Protein AF-A0A3A3Z645-F1 (afdb_monomer_lite)

Structure (mmCIF, N/CA/C/O backbone):
data_AF-A0A3A3Z645-F1
#
_entry.id   AF-A0A3A3Z645-F1
#
loop_
_atom_site.group_PDB
_atom_site.id
_atom_site.type_symbol
_atom_site.label_atom_id
_atom_site.label_alt_id
_atom_site.label_comp_id
_atom_site.label_asym_id
_atom_site.label_entity_id
_atom_site.label_seq_id
_atom_site.pdbx_PDB_ins_code
_atom_site.Cartn_x
_atom_site.Cartn_y
_atom_site.Cartn_z
_atom_site.occupancy
_atom_site.B_iso_or_equiv
_atom_site.auth_seq_id
_atom_site.auth_comp_id
_atom_site.auth_asym_id
_atom_site.auth_atom_id
_atom_site.pdbx_PDB_model_num
ATOM 1 N N . MET A 1 1 ? 12.099 -6.074 -7.396 1.00 83.44 1 MET A N 1
ATOM 2 C CA . MET A 1 1 ? 12.336 -5.710 -5.967 1.00 83.44 1 MET A CA 1
ATOM 3 C C . MET A 1 1 ? 10.998 -5.541 -5.236 1.00 83.44 1 MET A C 1
ATOM 5 O O . MET A 1 1 ? 9.995 -5.351 -5.915 1.00 83.44 1 MET A O 1
ATOM 9 N N . VAL A 1 2 ? 10.942 -5.633 -3.894 1.00 89.81 2 VAL A N 1
ATOM 10 C CA . VAL A 1 2 ? 9.712 -5.438 -3.087 1.00 89.81 2 VAL A CA 1
ATOM 11 C C . VAL A 1 2 ? 10.025 -4.686 -1.788 1.00 89.81 2 VAL A C 1
ATOM 13 O O . VAL A 1 2 ? 11.000 -5.014 -1.120 1.00 89.81 2 VAL A O 1
ATOM 16 N N . GLN A 1 3 ? 9.183 -3.725 -1.402 1.00 93.06 3 GLN A N 1
ATOM 17 C CA . GLN A 1 3 ? 9.311 -2.920 -0.184 1.00 93.06 3 GLN A CA 1
ATOM 18 C C . GLN A 1 3 ? 7.967 -2.827 0.551 1.00 93.06 3 GLN A C 1
ATOM 20 O O . GLN A 1 3 ? 6.920 -2.678 -0.075 1.00 93.06 3 GLN A O 1
ATOM 25 N N . ARG A 1 4 ? 7.988 -2.885 1.888 1.00 94.38 4 ARG A N 1
ATOM 26 C CA . ARG A 1 4 ? 6.831 -2.546 2.732 1.00 94.38 4 ARG A CA 1
ATOM 27 C C . ARG A 1 4 ? 6.885 -1.067 3.095 1.00 94.38 4 ARG A C 1
ATOM 29 O O . ARG A 1 4 ? 7.939 -0.574 3.480 1.00 94.38 4 ARG A O 1
ATOM 36 N N . VAL A 1 5 ? 5.754 -0.386 2.994 1.00 93.94 5 VAL A N 1
ATOM 37 C CA . VAL A 1 5 ? 5.620 1.052 3.224 1.00 93.94 5 VAL A CA 1
ATOM 38 C C . VAL A 1 5 ? 4.573 1.268 4.314 1.00 93.94 5 VAL A C 1
ATOM 40 O O . VAL A 1 5 ? 3.489 0.692 4.245 1.00 93.94 5 VAL A O 1
ATOM 43 N N . GLY A 1 6 ? 4.892 2.079 5.327 1.00 93.56 6 GLY A N 1
ATOM 44 C CA . GLY A 1 6 ? 3.977 2.378 6.441 1.00 93.56 6 GLY A CA 1
ATOM 45 C C . GLY A 1 6 ? 2.791 3.269 6.053 1.00 93.56 6 GLY A C 1
ATOM 46 O O . GLY A 1 6 ? 1.786 3.286 6.746 1.00 93.56 6 GLY A O 1
ATOM 47 N N . GLY A 1 7 ? 2.896 3.973 4.928 1.00 89.94 7 GLY A N 1
ATOM 48 C CA . GLY A 1 7 ? 1.869 4.843 4.364 1.00 89.94 7 GLY A CA 1
ATOM 49 C C . GLY A 1 7 ? 2.465 5.734 3.274 1.00 89.94 7 GLY A C 1
ATOM 50 O O . GLY A 1 7 ? 3.680 5.917 3.210 1.00 89.94 7 GLY A O 1
ATOM 51 N N . SER A 1 8 ? 1.630 6.275 2.387 1.00 89.81 8 SER A N 1
ATOM 52 C CA . SER A 1 8 ? 2.054 7.250 1.371 1.00 89.81 8 SER A CA 1
ATOM 53 C C . SER A 1 8 ? 1.113 8.454 1.371 1.00 89.81 8 SER A C 1
ATOM 55 O O . SER A 1 8 ? -0.070 8.270 1.650 1.00 89.81 8 SER A O 1
ATOM 57 N N . PRO A 1 9 ? 1.586 9.672 1.052 1.00 92.56 9 PRO A N 1
ATOM 58 C CA . PRO A 1 9 ? 0.722 10.853 0.972 1.00 92.56 9 PRO A CA 1
ATOM 59 C C . PRO A 1 9 ? -0.268 10.811 -0.199 1.00 92.56 9 PRO A C 1
ATOM 61 O O . PRO A 1 9 ? -1.187 11.619 -0.251 1.00 92.56 9 PRO A O 1
ATOM 64 N N . LYS A 1 10 ? -0.075 9.897 -1.157 1.00 92.38 10 LYS A N 1
ATOM 65 C CA . LYS A 1 10 ? -0.947 9.725 -2.321 1.00 92.38 10 LYS A CA 1
ATOM 66 C C . LYS A 1 10 ? -1.649 8.378 -2.255 1.00 92.38 10 LYS A C 1
ATOM 68 O O . LYS A 1 10 ? -1.089 7.412 -1.734 1.00 92.38 10 LYS A O 1
ATOM 73 N N . ALA A 1 11 ? -2.852 8.333 -2.812 1.00 94.38 11 ALA A N 1
ATOM 74 C CA . ALA A 1 11 ? -3.559 7.089 -3.040 1.00 94.38 11 ALA A CA 1
ATOM 75 C C . ALA A 1 11 ? -3.094 6.430 -4.349 1.00 94.38 11 ALA A C 1
ATOM 77 O O . ALA A 1 11 ? -2.694 7.118 -5.291 1.00 94.38 11 ALA A O 1
ATOM 78 N N . TYR A 1 12 ? -3.135 5.099 -4.405 1.00 93.69 12 TYR A N 1
ATOM 79 C CA . TYR A 1 12 ? -2.693 4.323 -5.569 1.00 93.69 12 TYR A CA 1
ATOM 80 C C . TYR A 1 12 ? -3.659 3.188 -5.895 1.00 93.69 12 TYR A C 1
ATOM 82 O O . TYR A 1 12 ? -4.326 2.651 -5.016 1.00 93.69 12 TYR A O 1
ATOM 90 N N . ARG A 1 13 ? -3.698 2.754 -7.156 1.00 92.94 13 ARG A N 1
ATOM 91 C CA . ARG A 1 13 ? -4.516 1.613 -7.586 1.00 92.94 13 ARG A CA 1
ATOM 92 C C . ARG A 1 13 ? -3.798 0.292 -7.299 1.00 92.94 13 ARG A C 1
ATOM 94 O O . ARG A 1 13 ? -2.690 0.073 -7.784 1.00 92.94 13 ARG A O 1
ATOM 101 N N . CYS A 1 14 ? -4.447 -0.604 -6.557 1.00 92.56 14 CYS A N 1
ATOM 102 C CA . CYS A 1 14 ? -3.951 -1.955 -6.314 1.00 92.56 14 CYS A CA 1
ATOM 103 C C . CYS A 1 14 ? -4.248 -2.872 -7.508 1.00 92.56 14 CYS A C 1
ATOM 105 O O . CYS A 1 14 ? -5.415 -3.167 -7.756 1.00 92.56 14 CYS A O 1
ATOM 107 N N . PRO A 1 15 ? -3.246 -3.429 -8.206 1.00 89.12 15 PRO A N 1
ATOM 108 C CA . PRO A 1 15 ? -3.482 -4.294 -9.366 1.00 89.12 15 PRO A CA 1
ATOM 109 C C . PRO A 1 15 ? -4.080 -5.666 -8.999 1.00 89.12 15 PRO A C 1
ATOM 111 O O . PRO A 1 15 ? -4.604 -6.358 -9.862 1.00 89.12 15 PRO A O 1
ATOM 114 N N . GLY A 1 16 ? -4.016 -6.087 -7.730 1.00 88.50 16 GLY A N 1
ATOM 115 C CA . GLY A 1 16 ? -4.551 -7.382 -7.289 1.00 88.50 16 GLY A CA 1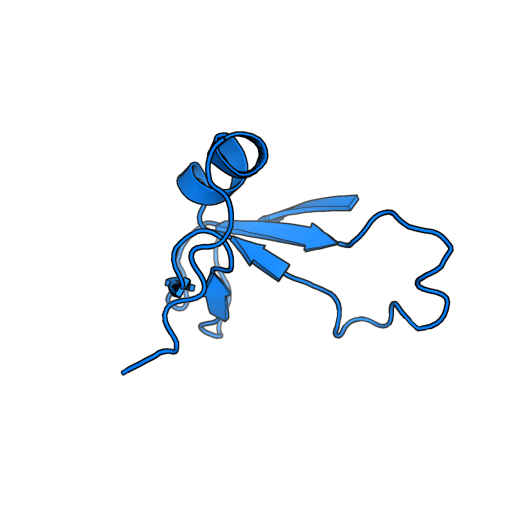
ATOM 116 C C . GLY A 1 16 ? -6.057 -7.401 -7.016 1.00 88.50 16 GLY A C 1
ATOM 117 O O . GLY A 1 16 ? -6.647 -8.477 -6.929 1.00 88.50 16 GLY A O 1
ATOM 118 N N . CYS A 1 17 ? -6.674 -6.237 -6.827 1.00 91.44 17 CYS A N 1
ATOM 119 C CA . CYS A 1 17 ? -8.112 -6.114 -6.570 1.00 91.44 17 CYS A CA 1
ATOM 120 C C . CYS A 1 17 ? -8.772 -4.951 -7.313 1.00 91.44 17 CYS A C 1
ATOM 122 O O . CYS A 1 17 ? -9.984 -4.798 -7.212 1.00 91.44 17 CYS A O 1
ATOM 124 N N . ASP A 1 18 ? -7.991 -4.145 -8.032 1.00 89.75 18 ASP A N 1
ATOM 125 C CA . ASP A 1 18 ? -8.439 -2.941 -8.723 1.00 89.75 18 ASP A CA 1
ATOM 126 C C . ASP A 1 18 ? -9.154 -1.946 -7.789 1.00 89.75 18 ASP A C 1
ATOM 128 O O . ASP A 1 18 ? -10.063 -1.228 -8.181 1.00 89.75 18 ASP A O 1
ATOM 132 N N . GLN A 1 19 ? -8.755 -1.923 -6.514 1.00 91.50 19 GLN A N 1
ATOM 133 C CA . GLN A 1 19 ? -9.247 -0.974 -5.515 1.00 91.50 19 GLN A CA 1
ATOM 134 C C . GLN A 1 19 ? -8.147 -0.009 -5.102 1.00 91.50 19 GLN A C 1
ATOM 136 O O . GLN A 1 19 ? -6.956 -0.277 -5.278 1.00 91.50 19 GLN A O 1
ATOM 141 N N . GLU A 1 20 ? -8.552 1.113 -4.523 1.00 95.25 20 GLU A N 1
ATOM 142 C CA . GLU A 1 20 ? -7.622 2.114 -4.030 1.00 95.25 20 GLU A CA 1
ATOM 143 C C . GLU A 1 20 ? -6.902 1.651 -2.749 1.00 95.25 20 GLU A C 1
ATOM 145 O O . GLU A 1 20 ? -7.484 1.093 -1.814 1.00 95.25 20 GLU A O 1
ATOM 150 N N . VAL A 1 21 ? -5.593 1.874 -2.718 1.00 95.06 21 VAL A N 1
ATOM 151 C CA . VAL A 1 21 ? -4.774 1.947 -1.513 1.00 95.06 21 VAL A CA 1
ATOM 152 C C . VAL A 1 21 ? -4.790 3.412 -1.095 1.00 95.06 21 VAL A C 1
ATOM 154 O O . VAL A 1 21 ? -4.091 4.223 -1.702 1.00 95.06 21 VAL A O 1
ATOM 157 N N . ALA A 1 22 ? -5.623 3.756 -0.115 1.00 95.69 22 ALA A N 1
ATOM 158 C CA . ALA A 1 22 ? -5.774 5.137 0.330 1.00 95.69 22 ALA A CA 1
ATOM 159 C C . ALA A 1 22 ? -4.465 5.702 0.912 1.00 95.69 22 ALA A C 1
ATOM 161 O O . ALA A 1 22 ? -3.582 4.962 1.364 1.00 95.69 22 ALA A O 1
ATOM 162 N N . ALA A 1 23 ? -4.351 7.031 0.923 1.00 95.44 23 ALA A N 1
ATOM 163 C CA . ALA A 1 23 ? -3.229 7.710 1.559 1.00 95.44 23 ALA A CA 1
ATOM 164 C C . ALA A 1 23 ? -3.118 7.318 3.047 1.00 95.44 23 ALA A C 1
ATOM 166 O O . ALA A 1 23 ? -4.116 7.093 3.728 1.00 95.44 23 ALA A O 1
ATOM 167 N N . GLY A 1 24 ? -1.888 7.192 3.545 1.00 94.69 24 GLY A N 1
ATOM 168 C CA . GLY A 1 24 ? -1.602 6.761 4.918 1.00 94.69 24 GLY A CA 1
ATOM 169 C C . GLY A 1 24 ? -1.797 5.263 5.199 1.00 94.69 24 GLY A C 1
ATOM 170 O O . GLY A 1 24 ? -1.399 4.809 6.266 1.00 94.69 24 GLY A O 1
ATOM 171 N N . VAL A 1 25 ? -2.336 4.469 4.264 1.00 95.69 25 VAL A N 1
ATOM 172 C CA . VAL A 1 25 ? -2.529 3.023 4.471 1.00 95.69 25 VAL A CA 1
ATOM 173 C C . VAL A 1 25 ? -1.205 2.262 4.310 1.00 95.69 25 VAL A C 1
ATOM 175 O O . VAL A 1 25 ? -0.548 2.409 3.271 1.00 95.69 25 VAL A O 1
ATOM 178 N N . PRO A 1 26 ? -0.822 1.393 5.266 1.00 96.81 26 PRO A N 1
ATOM 179 C CA . PRO A 1 26 ? 0.327 0.508 5.109 1.00 96.81 26 PRO A CA 1
ATOM 180 C C . PRO A 1 26 ? 0.143 -0.476 3.947 1.00 96.81 26 PRO A C 1
ATOM 182 O O . PRO A 1 26 ? -0.876 -1.164 3.844 1.00 96.81 26 PRO A O 1
ATOM 185 N N . HIS A 1 27 ? 1.136 -0.570 3.066 1.00 96.06 27 HIS A N 1
ATOM 186 C CA . HIS A 1 27 ? 1.030 -1.354 1.834 1.00 96.06 27 HIS A CA 1
ATOM 187 C C . HIS A 1 27 ? 2.394 -1.834 1.317 1.00 96.06 27 HIS A C 1
ATOM 189 O O . HIS A 1 27 ? 3.439 -1.585 1.918 1.00 96.06 27 HIS A O 1
ATOM 195 N N . VAL A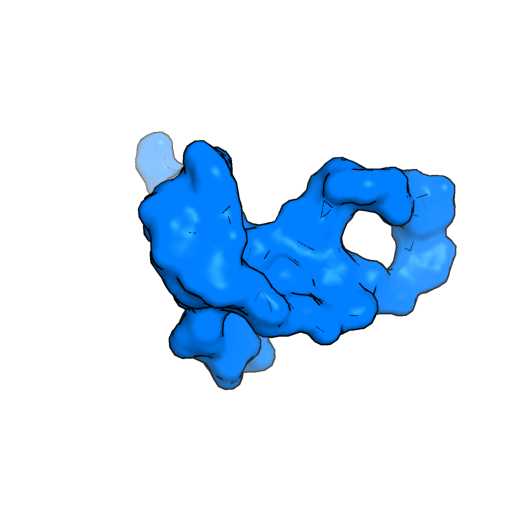 1 28 ? 2.387 -2.571 0.207 1.00 95.88 28 VAL A N 1
ATOM 196 C CA . VAL A 1 28 ? 3.583 -3.119 -0.442 1.00 95.88 28 VAL A CA 1
ATOM 197 C C . VAL A 1 28 ? 3.809 -2.426 -1.778 1.00 95.88 28 VAL A C 1
ATOM 199 O O . VAL A 1 28 ? 2.891 -2.314 -2.585 1.00 95.88 28 VAL A O 1
ATOM 202 N N . VAL A 1 29 ? 5.041 -2.007 -2.036 1.00 94.25 29 VAL A N 1
ATOM 203 C CA . VAL A 1 29 ? 5.491 -1.524 -3.341 1.00 94.25 29 VAL A CA 1
ATOM 204 C C . VAL A 1 29 ? 6.336 -2.611 -3.985 1.00 94.25 29 VAL A C 1
ATOM 206 O O . VAL A 1 29 ? 7.274 -3.124 -3.375 1.00 94.25 29 VAL A O 1
ATOM 209 N N . ALA A 1 30 ? 5.990 -2.988 -5.210 1.00 90.88 30 ALA A N 1
ATOM 210 C CA . ALA A 1 30 ? 6.711 -3.985 -5.983 1.00 90.88 30 ALA A CA 1
ATOM 211 C C . ALA A 1 30 ? 7.171 -3.396 -7.316 1.00 90.88 30 ALA A C 1
ATOM 213 O O . ALA A 1 30 ? 6.422 -2.684 -7.985 1.00 90.88 30 ALA A O 1
ATOM 214 N N . TRP A 1 31 ? 8.397 -3.742 -7.694 1.00 85.12 31 TRP A N 1
ATOM 215 C CA . TRP A 1 31 ? 9.010 -3.405 -8.972 1.00 85.12 31 TRP A CA 1
ATOM 216 C C . TRP A 1 31 ? 9.078 -4.672 -9.829 1.00 85.12 31 TRP A C 1
ATOM 218 O O . TRP A 1 31 ? 9.461 -5.720 -9.282 1.00 85.12 31 TRP A O 1
ATOM 228 N N . PRO A 1 32 ? 8.735 -4.600 -11.129 1.00 72.25 32 PRO A N 1
ATOM 229 C CA . PRO A 1 32 ? 8.938 -5.710 -12.055 1.00 72.25 32 PRO A CA 1
ATOM 230 C C . PRO A 1 32 ? 10.410 -6.150 -12.041 1.00 72.25 32 PRO A C 1
ATOM 232 O O . PRO A 1 32 ? 11.306 -5.346 -11.796 1.00 72.25 32 PRO A O 1
ATOM 235 N N . ALA A 1 33 ? 10.637 -7.455 -12.191 1.00 62.03 33 ALA A N 1
ATOM 236 C CA . ALA A 1 33 ? 11.958 -8.075 -12.062 1.00 62.03 33 ALA A CA 1
ATOM 237 C C . ALA A 1 33 ? 12.635 -8.357 -13.413 1.00 62.03 33 ALA A C 1
ATOM 239 O O . ALA A 1 33 ? 13.747 -8.866 -13.418 1.00 62.03 33 ALA A O 1
ATOM 240 N N . ASP A 1 34 ? 11.958 -8.084 -14.528 1.00 52.28 34 ASP A N 1
ATOM 241 C CA . ASP A 1 34 ? 12.385 -8.545 -15.846 1.00 52.28 34 ASP A CA 1
ATOM 242 C C . ASP A 1 34 ? 13.356 -7.560 -16.514 1.00 52.28 34 ASP A C 1
ATOM 244 O O . ASP A 1 34 ? 13.085 -6.361 -16.569 1.00 52.28 34 ASP A O 1
ATOM 248 N N . GLU A 1 35 ? 14.472 -8.074 -17.033 1.00 44.69 35 GLU A N 1
ATOM 249 C CA . GLU A 1 35 ? 15.493 -7.319 -17.774 1.00 44.69 35 GLU A CA 1
ATOM 250 C C . GLU A 1 35 ? 15.000 -6.838 -19.155 1.00 44.69 35 GLU A C 1
ATOM 252 O O . GLU A 1 35 ? 15.613 -5.951 -19.747 1.00 44.69 35 GLU A O 1
ATOM 257 N N . LEU A 1 36 ? 13.837 -7.305 -19.637 1.00 48.19 36 LEU A N 1
ATOM 258 C CA . LEU A 1 36 ? 13.125 -6.694 -20.770 1.00 48.19 36 LEU A CA 1
ATOM 259 C C . LEU A 1 36 ? 12.445 -5.359 -20.394 1.00 48.19 36 LEU A C 1
ATOM 261 O O . LEU A 1 36 ? 11.862 -4.686 -21.243 1.00 48.19 36 LEU A O 1
ATOM 265 N N . ALA A 1 37 ? 12.527 -4.943 -19.127 1.00 48.78 37 ALA A N 1
ATOM 266 C CA . ALA A 1 37 ? 12.151 -3.618 -18.653 1.00 48.78 37 ALA A CA 1
ATOM 267 C C . ALA A 1 37 ? 13.350 -2.652 -18.677 1.00 48.78 37 ALA A C 1
ATOM 269 O O . ALA A 1 37 ? 13.581 -1.909 -17.724 1.00 48.78 37 ALA A O 1
ATOM 270 N N . GLY A 1 38 ? 14.067 -2.570 -19.804 1.00 43.12 38 GLY A N 1
ATOM 271 C CA . GLY A 1 38 ? 14.993 -1.459 -20.099 1.00 43.12 38 GLY A CA 1
ATOM 272 C C . GLY A 1 38 ? 14.328 -0.065 -20.080 1.00 43.12 38 GLY A C 1
ATOM 273 O O . GLY A 1 38 ? 14.988 0.948 -20.282 1.00 43.12 38 GLY A O 1
ATOM 274 N N . LEU A 1 39 ? 13.018 -0.012 -19.812 1.00 45.47 39 LEU A N 1
ATOM 275 C CA . LEU A 1 39 ? 12.182 1.172 -19.619 1.00 45.47 39 LEU A CA 1
ATOM 276 C C . LEU A 1 39 ? 11.680 1.319 -18.164 1.00 45.47 39 LEU A C 1
ATOM 278 O O . LEU A 1 39 ? 10.786 2.120 -17.900 1.00 45.47 39 LEU A O 1
ATOM 282 N N . GLY A 1 40 ? 12.236 0.551 -17.219 1.00 46.00 40 GLY A N 1
ATOM 283 C CA . GLY A 1 40 ? 11.827 0.466 -15.814 1.00 46.00 40 GLY A CA 1
ATOM 284 C C . GLY A 1 40 ? 12.237 1.672 -14.973 1.00 46.00 40 GLY A C 1
ATOM 285 O O . GLY A 1 40 ? 12.940 1.544 -13.970 1.00 46.00 40 GLY A O 1
ATOM 286 N N . GLY A 1 41 ? 11.811 2.863 -15.385 1.00 46.59 41 GLY A N 1
ATOM 287 C CA . GLY A 1 41 ? 11.944 4.076 -14.592 1.00 46.59 41 GLY A CA 1
ATOM 288 C C . GLY A 1 41 ? 11.106 4.020 -13.302 1.00 46.59 41 GLY A C 1
ATOM 289 O O . GLY A 1 41 ? 10.278 3.126 -13.111 1.00 46.59 41 GLY A O 1
ATOM 290 N N . PRO A 1 42 ? 11.233 5.018 -12.409 1.00 51.69 42 PRO A N 1
ATOM 291 C CA . PRO A 1 42 ? 10.457 5.129 -11.162 1.00 51.69 42 PRO A CA 1
ATOM 292 C C . PRO A 1 42 ? 8.917 5.112 -11.325 1.00 51.69 42 PRO A C 1
ATOM 294 O O . PRO A 1 42 ? 8.203 5.106 -10.312 1.00 51.69 42 PRO A O 1
ATOM 297 N N . GLY A 1 43 ? 8.411 5.098 -12.565 1.00 58.03 43 GLY A N 1
ATOM 298 C CA . GLY A 1 43 ? 7.009 4.897 -12.936 1.00 58.03 43 GLY A CA 1
ATOM 299 C C . GLY A 1 43 ? 6.514 3.445 -12.882 1.00 58.03 43 GLY A C 1
ATOM 300 O O . GLY A 1 43 ? 5.313 3.241 -12.759 1.00 58.03 43 GLY A O 1
ATOM 301 N N . ASP A 1 44 ? 7.396 2.440 -12.860 1.00 68.19 44 ASP A N 1
ATOM 302 C CA . ASP A 1 44 ? 6.990 1.020 -12.847 1.00 68.19 44 ASP A CA 1
ATOM 303 C C . ASP A 1 44 ? 6.694 0.455 -11.445 1.00 68.19 44 ASP A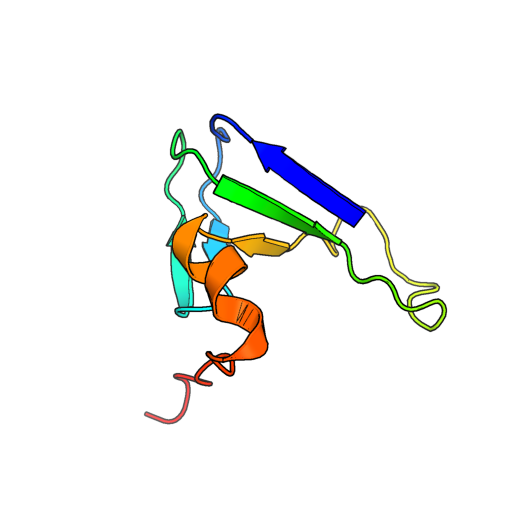 C 1
ATOM 305 O O . ASP A 1 44 ? 6.515 -0.753 -11.245 1.00 68.19 44 ASP A O 1
ATOM 309 N N . ARG A 1 45 ? 6.599 1.335 -10.443 1.00 86.31 45 ARG A N 1
ATOM 310 C CA . ARG A 1 45 ? 6.228 0.968 -9.074 1.00 86.31 45 ARG A CA 1
ATOM 311 C C . ARG A 1 45 ? 4.750 0.620 -8.998 1.00 86.31 45 ARG A C 1
ATOM 313 O O . ARG A 1 45 ? 3.880 1.466 -9.184 1.00 86.31 45 ARG A O 1
ATOM 320 N N . ARG A 1 46 ? 4.460 -0.627 -8.637 1.00 90.31 46 ARG A N 1
ATOM 321 C CA . ARG A 1 46 ? 3.093 -1.097 -8.393 1.00 90.31 46 ARG A CA 1
ATOM 322 C C . ARG A 1 46 ? 2.827 -1.125 -6.897 1.00 90.31 46 ARG A C 1
ATOM 324 O O . ARG A 1 46 ? 3.564 -1.763 -6.148 1.00 90.31 46 ARG A O 1
ATOM 331 N N . HIS A 1 47 ? 1.756 -0.464 -6.478 1.00 93.50 47 HIS A N 1
ATOM 332 C CA . HIS A 1 47 ? 1.328 -0.398 -5.084 1.00 93.50 47 HIS A CA 1
ATOM 333 C C . HIS A 1 47 ? 0.244 -1.444 -4.837 1.00 93.50 47 HIS A C 1
ATOM 335 O O . HIS A 1 47 ? -0.738 -1.499 -5.563 1.00 93.50 47 HIS A O 1
ATOM 341 N N . TRP A 1 48 ? 0.414 -2.282 -3.823 1.00 94.75 48 TRP A N 1
ATOM 342 C CA . TRP A 1 48 ? -0.477 -3.389 -3.495 1.00 94.75 48 TRP A CA 1
ATOM 343 C C . TRP A 1 48 ? -0.888 -3.303 -2.037 1.00 94.75 48 TRP A C 1
ATOM 345 O O . TRP A 1 48 ? -0.026 -3.130 -1.179 1.00 94.75 48 TRP A O 1
ATOM 355 N N . HIS A 1 49 ? -2.151 -3.574 -1.707 1.00 95.81 49 HIS A N 1
ATOM 356 C CA . HIS A 1 49 ? -2.468 -3.927 -0.320 1.00 95.81 49 HIS A CA 1
ATOM 357 C C . HIS A 1 49 ? -1.634 -5.144 0.100 1.00 95.81 49 HIS A C 1
ATOM 359 O O . HIS A 1 49 ? -1.459 -6.083 -0.682 1.00 95.81 49 HIS A O 1
ATOM 365 N N . THR A 1 50 ? -1.183 -5.175 1.350 1.00 94.56 50 THR A N 1
ATOM 366 C CA . THR A 1 50 ? -0.458 -6.317 1.927 1.00 94.56 50 THR A CA 1
ATOM 367 C C . THR A 1 50 ? -1.140 -7.673 1.669 1.00 94.56 50 THR A C 1
ATOM 369 O O . THR A 1 50 ? -0.470 -8.572 1.152 1.00 94.56 50 THR A O 1
ATOM 372 N N . PRO A 1 51 ? -2.457 -7.861 1.923 1.00 93.88 51 PRO A N 1
ATOM 373 C CA . PRO A 1 51 ? -3.123 -9.132 1.622 1.00 93.88 51 PRO A CA 1
ATOM 374 C C . PRO A 1 51 ? -3.179 -9.448 0.121 1.00 93.88 51 PRO A C 1
ATOM 376 O O . PRO A 1 51 ? -3.065 -10.611 -0.266 1.00 93.88 51 PRO A O 1
ATOM 379 N N . CYS A 1 52 ? -3.315 -8.432 -0.736 1.00 93.56 52 CYS A N 1
ATOM 380 C CA . CYS A 1 52 ? -3.334 -8.605 -2.189 1.00 93.56 52 CYS A CA 1
ATOM 381 C C . CYS A 1 52 ? -1.964 -9.059 -2.708 1.00 93.56 52 CYS A C 1
ATOM 383 O O . CYS A 1 52 ? -1.894 -9.988 -3.510 1.00 93.56 52 CYS A O 1
ATOM 385 N N . TRP A 1 53 ? -0.875 -8.486 -2.190 1.00 92.69 53 TRP A N 1
ATOM 386 C CA . TRP A 1 53 ? 0.485 -8.913 -2.516 1.00 92.69 53 TRP A CA 1
ATOM 387 C C . TRP A 1 53 ? 0.757 -10.363 -2.093 1.00 92.69 53 TRP A C 1
ATOM 389 O O . TRP A 1 53 ? 1.275 -11.158 -2.880 1.00 92.69 53 TRP A O 1
ATOM 399 N N . SER A 1 54 ? 0.361 -10.748 -0.877 1.00 92.06 54 SER A N 1
ATOM 400 C CA . SER A 1 54 ? 0.488 -12.132 -0.391 1.00 92.06 54 SER A CA 1
ATOM 401 C C . SER A 1 54 ? -0.363 -13.130 -1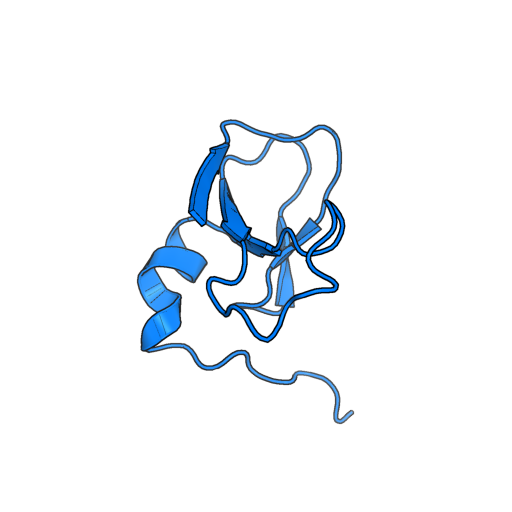.188 1.00 92.06 54 SER A C 1
ATOM 403 O O . SER A 1 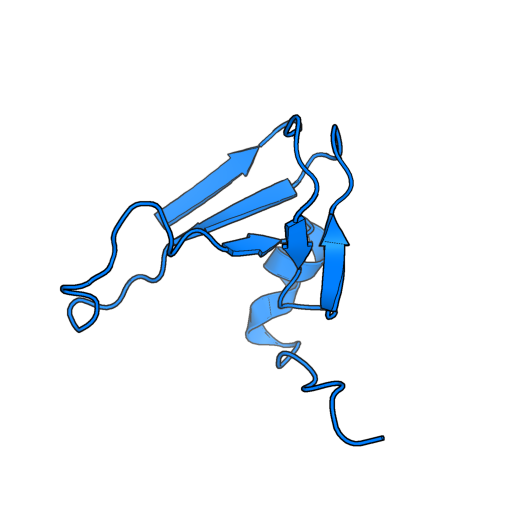54 ? -0.100 -14.331 -1.164 1.00 92.06 54 SER A O 1
ATOM 405 N N . ALA A 1 55 ? -1.386 -12.650 -1.902 1.00 90.25 55 ALA A N 1
ATOM 406 C CA . ALA A 1 55 ? -2.261 -13.451 -2.752 1.00 90.25 55 ALA A CA 1
ATOM 407 C C . ALA A 1 55 ? -1.935 -13.392 -4.250 1.00 90.25 55 ALA A C 1
ATOM 409 O O . ALA A 1 55 ? -2.582 -14.095 -5.021 1.00 90.25 55 ALA A O 1
ATOM 410 N N . ARG A 1 56 ? -0.936 -12.615 -4.676 1.00 85.50 56 ARG A N 1
ATOM 411 C CA . ARG A 1 56 ? -0.672 -12.312 -6.096 1.00 85.50 56 ARG A CA 1
ATOM 412 C C . ARG A 1 56 ? -0.432 -13.526 -7.002 1.00 85.50 56 ARG A C 1
ATOM 414 O O . ARG A 1 56 ? -0.715 -13.455 -8.185 1.00 85.50 56 ARG A O 1
ATOM 421 N N . GLY A 1 57 ? 0.087 -14.632 -6.459 1.00 82.81 57 GLY A N 1
ATOM 422 C CA . GLY A 1 57 ? 0.318 -15.863 -7.230 1.00 82.81 57 GLY A CA 1
ATOM 423 C C . GLY A 1 57 ? -0.952 -16.683 -7.477 1.00 82.81 57 GLY A C 1
ATOM 424 O O . GLY A 1 57 ? -0.997 -17.474 -8.408 1.00 82.81 57 GLY A O 1
ATOM 425 N N . ARG A 1 58 ? -1.992 -16.481 -6.655 1.00 78.94 58 ARG A N 1
ATOM 426 C CA . ARG A 1 58 ? -3.282 -17.189 -6.748 1.00 78.94 58 ARG A CA 1
ATOM 427 C C . ARG A 1 58 ? -4.429 -16.301 -7.231 1.00 78.94 58 ARG A C 1
ATOM 429 O O . ARG A 1 58 ? -5.396 -16.800 -7.789 1.00 78.94 58 ARG A O 1
ATOM 436 N N . ARG A 1 59 ? -4.337 -14.983 -7.023 1.00 63.94 59 ARG A N 1
ATOM 437 C CA . ARG A 1 59 ? -5.249 -13.989 -7.596 1.00 63.94 59 ARG A CA 1
ATOM 438 C C . ARG A 1 59 ? -4.652 -13.471 -8.895 1.00 63.94 59 ARG A C 1
ATOM 440 O O . ARG A 1 59 ? -3.737 -12.653 -8.865 1.00 63.94 59 ARG A O 1
ATOM 447 N N . ARG A 1 60 ? -5.196 -13.907 -10.031 1.00 59.41 60 ARG A N 1
ATOM 448 C CA . ARG A 1 60 ? -4.982 -13.197 -11.297 1.00 59.41 60 ARG A CA 1
ATOM 449 C C . ARG A 1 60 ? -5.627 -11.807 -11.153 1.00 59.41 60 ARG A C 1
ATOM 451 O O . ARG A 1 60 ? -6.742 -11.759 -10.629 1.00 59.41 60 ARG A O 1
ATOM 458 N N . PRO A 1 61 ? -4.973 -10.699 -11.559 1.00 59.72 61 PRO A N 1
ATOM 459 C CA . PRO A 1 61 ? -5.634 -9.401 -11.666 1.00 59.72 61 PRO A CA 1
ATOM 460 C C . PRO A 1 61 ? -6.928 -9.607 -12.445 1.00 59.72 61 PRO A C 1
ATOM 462 O O . PRO A 1 61 ? -6.874 -10.031 -13.596 1.00 59.72 61 PRO A O 1
ATOM 465 N N . THR A 1 62 ? -8.088 -9.428 -11.819 1.00 56.22 62 THR A N 1
ATOM 466 C CA . THR A 1 62 ? -9.352 -9.483 -12.553 1.00 56.22 62 THR A CA 1
ATOM 467 C C . THR A 1 62 ? -9.405 -8.234 -13.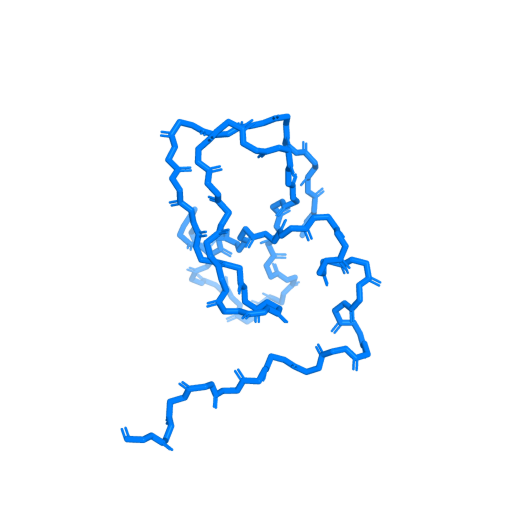423 1.00 56.22 62 THR A C 1
ATOM 469 O O . THR A 1 62 ? -9.455 -7.142 -12.851 1.00 56.22 62 THR A O 1
ATOM 472 N N . PRO A 1 63 ? -9.374 -8.340 -14.765 1.00 55.19 63 PRO A N 1
ATOM 473 C CA . PRO A 1 63 ? -9.558 -7.183 -15.625 1.00 55.19 63 PRO A CA 1
ATOM 474 C C . PRO A 1 63 ? -11.020 -6.757 -15.491 1.00 55.19 63 PRO A C 1
ATOM 476 O O . PRO A 1 63 ? -11.909 -7.315 -16.127 1.00 55.19 63 PRO A O 1
ATOM 479 N N . ARG A 1 64 ? -11.302 -5.812 -14.593 1.00 61.56 64 ARG A N 1
ATOM 480 C CA . ARG A 1 64 ? -12.668 -5.354 -14.322 1.00 61.56 64 ARG A CA 1
ATOM 481 C C . ARG A 1 64 ? -13.075 -4.204 -15.246 1.00 61.56 64 ARG A C 1
ATOM 483 O O . ARG A 1 64 ? -13.680 -3.237 -14.798 1.00 61.56 64 ARG A O 1
ATOM 490 N N . HIS A 1 65 ? -12.778 -4.347 -16.536 1.00 59.56 65 HIS A N 1
ATOM 491 C CA . HIS A 1 65 ? -13.201 -3.423 -17.589 1.00 59.56 65 HIS A CA 1
ATOM 492 C C . HIS A 1 65 ? -13.738 -4.188 -18.804 1.00 59.56 65 HIS A C 1
ATOM 494 O O . HIS A 1 65 ? -13.076 -4.280 -19.828 1.00 59.56 65 HIS A O 1
ATOM 500 N N . LEU A 1 66 ? -14.943 -4.741 -18.653 1.00 50.16 66 LEU A N 1
ATOM 501 C CA . LEU A 1 66 ? -15.906 -5.032 -19.723 1.00 50.16 66 LEU A CA 1
ATOM 502 C C . LEU A 1 66 ? -17.303 -4.835 -19.107 1.00 50.16 66 LEU A C 1
ATOM 504 O O . LEU A 1 66 ? -17.986 -5.786 -18.728 1.00 50.16 66 LEU A O 1
ATOM 508 N N . ARG A 1 67 ? -17.664 -3.575 -18.883 1.00 46.88 67 ARG A N 1
ATOM 509 C CA . ARG A 1 67 ? -19.048 -3.113 -18.769 1.00 46.88 67 ARG A CA 1
ATOM 510 C C . ARG A 1 67 ? -19.168 -1.859 -19.606 1.00 46.88 67 ARG A C 1
ATOM 512 O O . ARG A 1 67 ? -18.203 -1.065 -19.547 1.00 46.88 67 ARG A O 1
#

Secondary structure (DSSP, 8-state):
-EEEES--SS-EEETTTTEEE-TT--EEEE----TT-TT--TT-PEEEEHHHHHHTTTS--------

InterPro domains:
  IPR059804 Rv1322/Mb1356/MT1363.1-like [PF27609] (2-54)

Organism: NCBI:txid2339232

Foldseek 3Di:
DKDKDQFAQQWAQAQLERDIPHGRHTWMWDADDDPVPPVRDVVRIHTHHPVSVVCVVPRDRDPPPDD

Radius of gyration: 12.38 Å; chains: 1; bounding box: 34×28×27 Å

pLDDT: mean 79.59, std 18.38, range [43.12, 96.81]

Sequence (67 aa):
MVQRVGGSPKAYRCPGCDQEVAAGVPHVVAWPADELAGLGGPGDRRHWHTPCWSARGRRRPTPRHLR